Protein AF-A0A3D2C609-F1 (afdb_monomer)

Foldseek 3Di:
DDDDDDDDDDDDPPPDDDDDDDDDDPDDPPPPPQAQLNVVLVVLVPFDFAQPAWKWKDADPFIAIDRGDFPSVRSSVRSVVCRVVVPRDDPVNCVVRMDMDGDD

Secondary structure (DSSP, 8-state):
------------------------------S----HHHHHHHHHTT--------EEEEETTEEEEESSTTHHHHHHHHHHHHHHTT----HHHHHHH-EEE---

Radius of gyration: 20.26 Å; Cα contacts (8 Å, |Δi|>4): 133; chains: 1; bounding box: 53×68×31 Å

pLDDT: mean 71.69, std 16.13, range [39.56, 91.12]

Sequence (104 aa):
MRRFIPILFITAGLIGCGDKDDSGDSGDSSAPAVSAACEMAAEIEACPECADGDVTCSYGDESATELSCGDCQARSALLSALCDADIDDVRADIEAGLSCSEPE

Structure (mmCIF, N/CA/C/O backbone):
data_AF-A0A3D2C609-F1
#
_entry.id   AF-A0A3D2C609-F1
#
loop_
_atom_site.group_PDB
_atom_site.id
_atom_site.type_symbol
_atom_site.label_atom_id
_atom_site.label_alt_id
_atom_site.label_comp_id
_atom_site.label_asym_id
_atom_site.label_entity_id
_atom_site.label_seq_id
_atom_site.pdbx_PDB_ins_code
_atom_site.Cartn_x
_atom_site.Cartn_y
_atom_site.Cartn_z
_atom_site.occupancy
_atom_site.B_iso_or_equiv
_atom_site.auth_seq_id
_atom_site.auth_comp_id
_atom_site.auth_asym_id
_atom_site.auth_atom_id
_atom_site.pdbx_PDB_model_num
ATOM 1 N N . MET A 1 1 ? 7.331 -61.502 5.938 1.00 40.91 1 MET A N 1
ATOM 2 C CA . MET A 1 1 ? 7.146 -60.896 4.600 1.00 40.91 1 MET A CA 1
ATOM 3 C C . MET A 1 1 ? 7.506 -59.416 4.684 1.00 40.91 1 MET A C 1
ATOM 5 O O . MET A 1 1 ? 7.488 -58.867 5.776 1.00 40.91 1 MET A O 1
ATOM 9 N N . ARG A 1 2 ? 7.998 -58.857 3.576 1.00 54.50 2 ARG A N 1
ATOM 10 C CA . ARG A 1 2 ? 8.870 -57.674 3.472 1.00 54.50 2 ARG A CA 1
ATOM 11 C C . ARG A 1 2 ? 8.296 -56.382 4.077 1.00 54.50 2 ARG A C 1
ATOM 13 O O . ARG A 1 2 ? 7.144 -56.043 3.848 1.00 54.50 2 ARG A O 1
ATOM 20 N N . ARG A 1 3 ? 9.174 -55.662 4.786 1.00 50.16 3 ARG A N 1
ATOM 21 C CA . ARG A 1 3 ? 9.042 -54.258 5.200 1.00 50.16 3 ARG A CA 1
ATOM 22 C C . ARG A 1 3 ? 8.950 -53.363 3.958 1.00 50.16 3 ARG A C 1
ATOM 24 O O . ARG A 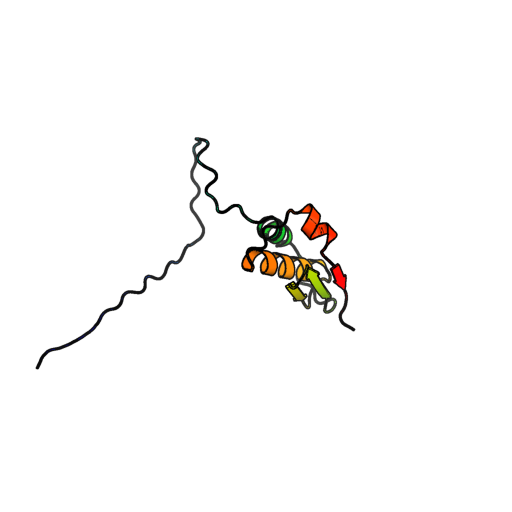1 3 ? 9.819 -53.467 3.098 1.00 50.16 3 ARG A O 1
ATOM 31 N N . PHE A 1 4 ? 7.965 -52.471 3.911 1.00 59.97 4 PHE A N 1
ATOM 32 C CA . PHE A 1 4 ? 7.921 -51.344 2.979 1.00 59.97 4 PHE A CA 1
ATOM 33 C C . PHE A 1 4 ? 7.705 -50.062 3.787 1.00 59.97 4 PHE A C 1
ATOM 35 O O . PHE A 1 4 ? 6.615 -49.816 4.290 1.00 59.97 4 PHE A O 1
ATOM 42 N N . ILE A 1 5 ? 8.779 -49.289 3.944 1.00 60.84 5 ILE A N 1
ATOM 43 C CA . ILE A 1 5 ? 8.760 -47.904 4.419 1.00 60.84 5 ILE A CA 1
ATOM 44 C C . ILE A 1 5 ? 9.062 -47.051 3.185 1.00 60.84 5 ILE A C 1
ATOM 46 O O . ILE A 1 5 ? 10.184 -47.140 2.681 1.00 60.84 5 ILE A O 1
ATOM 50 N N . PRO A 1 6 ? 8.122 -46.245 2.674 1.00 60.62 6 PRO A N 1
ATOM 51 C CA . PRO A 1 6 ? 8.466 -45.150 1.789 1.00 60.62 6 PRO A CA 1
ATOM 52 C C . PRO A 1 6 ? 8.806 -43.923 2.640 1.00 60.62 6 PRO A C 1
ATOM 54 O O . PRO A 1 6 ? 7.940 -43.265 3.211 1.00 60.62 6 PRO A O 1
ATOM 57 N N . ILE A 1 7 ? 10.105 -43.652 2.729 1.00 58.53 7 ILE A N 1
ATOM 58 C CA . ILE A 1 7 ? 10.646 -42.336 3.054 1.00 58.53 7 ILE A CA 1
ATOM 59 C C . ILE A 1 7 ? 10.321 -41.440 1.854 1.00 58.53 7 ILE A C 1
ATOM 61 O O . ILE A 1 7 ? 10.840 -41.683 0.766 1.00 58.53 7 ILE A O 1
ATOM 65 N N . LEU A 1 8 ? 9.492 -40.414 2.044 1.00 56.66 8 LEU A N 1
ATOM 66 C CA . LEU A 1 8 ? 9.479 -39.259 1.152 1.00 56.66 8 LEU A CA 1
ATOM 67 C C . LEU A 1 8 ? 9.970 -38.056 1.960 1.00 56.66 8 LEU A C 1
ATOM 69 O O . LEU A 1 8 ? 9.251 -37.499 2.785 1.00 56.66 8 LEU A O 1
ATOM 73 N N . PHE A 1 9 ? 11.244 -37.731 1.749 1.00 57.84 9 PHE A N 1
ATOM 74 C CA . PHE A 1 9 ? 11.849 -36.454 2.102 1.00 57.84 9 PHE A CA 1
ATOM 75 C C . PH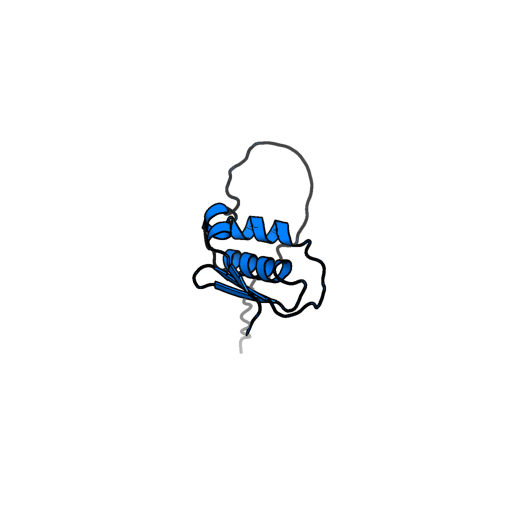E A 1 9 ? 11.084 -35.346 1.368 1.00 57.84 9 PHE A C 1
ATOM 77 O O . PHE A 1 9 ? 11.148 -35.280 0.143 1.00 57.84 9 PHE A O 1
ATOM 84 N N . ILE A 1 10 ? 10.405 -34.466 2.101 1.00 60.91 10 ILE A N 1
ATOM 85 C CA . ILE A 1 10 ? 10.153 -33.106 1.624 1.00 60.91 10 ILE A CA 1
ATOM 86 C C . ILE A 1 10 ? 10.991 -32.203 2.515 1.00 60.91 10 ILE A C 1
ATOM 88 O O . ILE A 1 10 ? 10.750 -32.050 3.710 1.00 60.91 10 ILE A O 1
ATOM 92 N N . THR A 1 11 ? 12.070 -31.729 1.913 1.00 59.38 11 THR A N 1
ATOM 93 C CA . THR A 1 11 ? 13.027 -30.776 2.451 1.00 59.38 11 THR A CA 1
ATOM 94 C C . THR A 1 11 ? 12.310 -29.510 2.897 1.00 59.38 11 THR A C 1
ATOM 96 O O . THR A 1 11 ? 11.727 -28.799 2.084 1.00 59.38 11 THR A O 1
ATOM 99 N N . ALA A 1 12 ? 12.392 -29.234 4.196 1.00 55.41 12 ALA A N 1
ATOM 100 C CA . ALA A 1 12 ?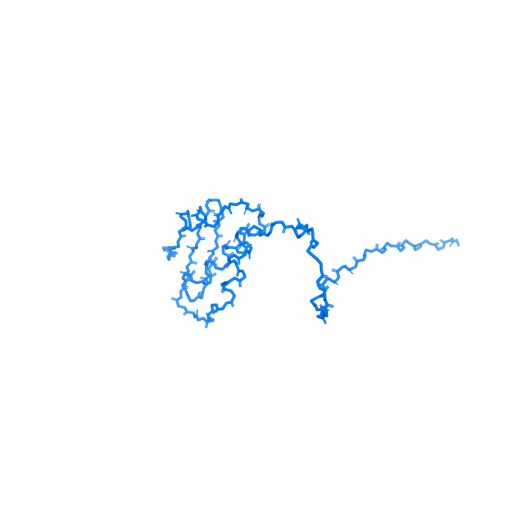 12.166 -27.918 4.760 1.00 55.41 12 ALA A CA 1
ATOM 101 C C . ALA A 1 12 ? 13.247 -26.965 4.228 1.00 55.41 12 ALA A C 1
ATOM 103 O O . ALA A 1 12 ? 14.417 -27.080 4.593 1.00 55.41 12 ALA A O 1
ATOM 104 N N . GLY A 1 13 ? 12.856 -26.048 3.346 1.00 47.03 13 GLY A N 1
ATOM 105 C CA . GLY A 1 13 ? 13.646 -24.869 3.011 1.00 47.03 13 GLY A CA 1
ATOM 106 C C . GLY A 1 13 ? 13.385 -23.783 4.046 1.00 47.03 13 GLY A C 1
ATOM 107 O O . GLY A 1 13 ? 12.541 -22.924 3.837 1.00 47.03 13 GLY A O 1
ATOM 108 N N . LEU A 1 14 ? 14.085 -23.854 5.178 1.00 51.19 14 LEU A N 1
ATOM 109 C CA . LEU A 1 14 ? 14.296 -22.706 6.055 1.00 51.19 14 LEU A CA 1
ATOM 110 C C . LEU A 1 14 ? 15.294 -21.781 5.345 1.00 51.19 14 LEU A C 1
ATOM 112 O O . LEU A 1 14 ? 16.498 -22.023 5.418 1.00 51.19 14 LEU A O 1
ATOM 116 N N . ILE A 1 15 ? 14.820 -20.751 4.643 1.00 51.75 15 ILE A N 1
ATOM 117 C CA . ILE A 1 15 ? 15.689 -19.635 4.249 1.00 51.75 15 ILE A CA 1
ATOM 118 C C . ILE A 1 15 ? 15.705 -18.682 5.438 1.00 51.75 15 ILE A C 1
ATOM 120 O O . ILE A 1 15 ? 14.840 -17.831 5.617 1.00 51.75 15 ILE A O 1
ATOM 124 N N . GLY A 1 16 ? 16.663 -18.958 6.321 1.00 39.56 16 GLY A N 1
ATOM 125 C CA . GLY A 1 16 ? 17.049 -18.085 7.411 1.00 39.56 16 GLY A CA 1
ATOM 126 C C . GLY A 1 16 ? 17.805 -16.871 6.882 1.00 39.56 16 GLY A C 1
ATOM 127 O O . GLY A 1 16 ? 18.625 -16.966 5.972 1.00 39.56 16 GLY A O 1
ATOM 128 N N . CYS A 1 17 ? 17.498 -15.738 7.497 1.00 52.56 17 CYS A N 1
ATOM 129 C CA . CYS A 1 17 ? 18.199 -14.474 7.397 1.00 52.56 17 CYS A CA 1
ATOM 130 C C . CYS A 1 17 ? 19.637 -14.604 7.939 1.00 52.56 17 CYS A C 1
ATOM 132 O O . CYS A 1 17 ? 19.830 -15.141 9.032 1.00 52.56 17 CYS A O 1
ATOM 134 N N . GLY A 1 18 ? 20.612 -14.064 7.203 1.00 43.50 18 GLY A N 1
ATOM 135 C CA . GLY A 1 18 ? 21.939 -13.718 7.717 1.00 43.50 18 GLY A CA 1
ATOM 136 C C . GLY A 1 18 ? 23.108 -14.486 7.105 1.00 43.50 18 GLY A C 1
ATOM 137 O O . GLY A 1 18 ? 23.375 -15.612 7.495 1.00 43.50 18 GLY A O 1
ATOM 138 N N . ASP A 1 19 ? 23.877 -13.812 6.250 1.00 42.91 19 ASP A N 1
ATOM 139 C CA . ASP A 1 19 ? 25.310 -13.675 6.506 1.00 42.91 19 ASP A CA 1
ATOM 140 C C . ASP A 1 19 ? 25.855 -12.421 5.814 1.00 42.91 19 ASP A C 1
ATOM 142 O O . ASP A 1 19 ? 25.488 -12.073 4.690 1.00 42.91 19 ASP A O 1
ATOM 146 N N . LYS A 1 20 ? 26.687 -11.704 6.558 1.00 53.84 20 LYS A N 1
ATOM 147 C CA . LYS A 1 20 ? 27.348 -10.461 6.185 1.00 5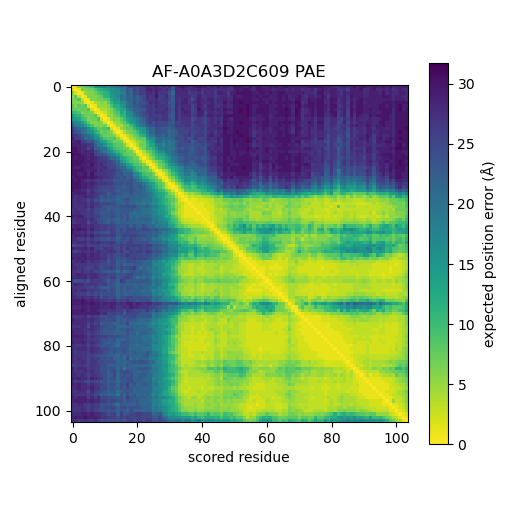3.84 20 LYS A CA 1
ATOM 148 C C . LYS A 1 20 ? 28.809 -10.817 5.971 1.00 53.84 20 LYS A C 1
ATOM 150 O O . LYS A 1 20 ? 29.446 -11.143 6.958 1.00 53.84 20 LYS A O 1
ATOM 155 N N . ASP A 1 21 ? 29.334 -10.698 4.751 1.00 46.75 21 ASP A N 1
ATOM 156 C CA . ASP A 1 21 ? 30.747 -10.359 4.536 1.00 46.75 21 ASP A CA 1
ATOM 157 C C . ASP A 1 21 ? 31.054 -9.936 3.086 1.00 46.75 21 ASP A C 1
ATOM 159 O O . ASP A 1 21 ? 30.451 -10.393 2.117 1.00 46.75 21 ASP A O 1
ATOM 163 N N . ASP A 1 22 ? 31.978 -8.985 3.011 1.00 57.00 22 ASP A N 1
ATOM 164 C CA . ASP A 1 22 ? 32.366 -8.085 1.926 1.00 57.00 22 ASP A CA 1
ATOM 165 C C . ASP A 1 22 ? 32.990 -8.746 0.680 1.00 57.00 22 ASP A C 1
ATOM 167 O O . ASP A 1 22 ? 33.883 -9.584 0.793 1.00 57.00 22 ASP A O 1
ATOM 171 N N . SER A 1 23 ? 32.693 -8.206 -0.511 1.00 50.91 23 SER A N 1
ATOM 172 C CA . SER A 1 23 ? 33.665 -7.542 -1.418 1.00 50.91 23 SER A CA 1
ATOM 173 C C . SER A 1 23 ? 33.187 -7.603 -2.870 1.00 50.91 23 SER A C 1
ATOM 175 O O . SER A 1 23 ? 32.817 -8.657 -3.374 1.00 50.91 23 SER A O 1
ATOM 177 N N . GLY A 1 24 ? 33.197 -6.443 -3.526 1.00 51.50 24 GLY A N 1
ATOM 178 C CA . GLY A 1 24 ? 32.504 -6.174 -4.780 1.00 51.50 24 GLY A CA 1
ATOM 179 C C . GLY A 1 24 ? 32.855 -7.051 -5.980 1.00 51.50 24 GLY A C 1
ATOM 180 O O . GLY A 1 24 ? 34.006 -7.400 -6.210 1.00 51.50 24 GLY A O 1
ATOM 181 N N . ASP A 1 25 ? 31.837 -7.280 -6.797 1.00 40.62 25 ASP A N 1
ATOM 182 C CA . ASP A 1 25 ? 31.845 -7.066 -8.242 1.00 40.62 25 ASP A CA 1
ATOM 183 C C . ASP A 1 25 ? 30.369 -6.982 -8.656 1.00 40.62 25 ASP A C 1
ATOM 185 O O . ASP A 1 25 ? 29.538 -7.711 -8.115 1.00 40.62 25 ASP A O 1
ATOM 189 N N . SER A 1 26 ? 30.016 -6.026 -9.512 1.00 53.88 26 SER A N 1
ATOM 190 C CA . SER A 1 26 ? 28.639 -5.708 -9.906 1.00 53.88 26 SER A CA 1
ATOM 191 C C . SER A 1 26 ? 27.988 -6.873 -10.663 1.00 53.88 26 SER A C 1
ATOM 193 O O . SER A 1 26 ? 27.969 -6.900 -11.892 1.00 53.88 26 SER A O 1
ATOM 195 N N . GLY A 1 27 ? 27.492 -7.856 -9.917 1.00 41.66 27 GLY A N 1
ATOM 196 C CA . GLY A 1 27 ? 26.866 -9.066 -10.424 1.00 41.66 27 GLY A CA 1
ATOM 197 C C . GLY A 1 27 ? 25.357 -8.909 -10.545 1.00 41.66 27 GLY A C 1
ATOM 198 O O . GLY A 1 27 ? 24.674 -8.750 -9.543 1.00 41.66 27 GLY A O 1
ATOM 199 N N . ASP A 1 28 ? 24.889 -8.966 -11.789 1.00 44.38 28 ASP A N 1
ATOM 200 C CA . ASP A 1 28 ? 23.625 -9.566 -12.221 1.00 44.38 28 ASP A CA 1
ATOM 201 C C . ASP A 1 28 ? 22.390 -9.265 -11.349 1.00 44.38 28 ASP A C 1
ATOM 203 O O . ASP A 1 28 ? 22.132 -9.907 -10.331 1.00 44.38 28 ASP A O 1
ATOM 207 N N . SER A 1 29 ? 21.592 -8.290 -11.795 1.00 45.12 29 SER A N 1
ATOM 208 C CA . SER A 1 29 ? 20.232 -8.010 -11.324 1.00 45.12 29 SER A CA 1
ATOM 209 C C . SER A 1 29 ? 19.300 -9.196 -11.609 1.00 45.12 29 SER A C 1
ATOM 211 O O . SER A 1 29 ? 18.449 -9.140 -12.487 1.00 45.12 29 SER A O 1
ATOM 213 N N . SER A 1 30 ? 19.498 -10.279 -10.867 1.00 44.09 30 SER A N 1
ATOM 214 C CA . SER A 1 30 ? 18.628 -11.452 -10.794 1.00 44.09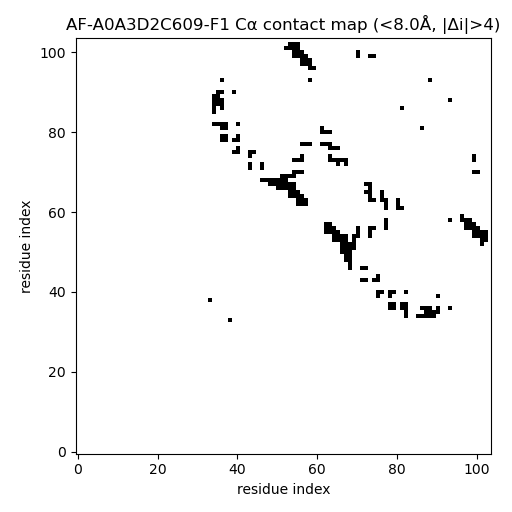 30 SER A CA 1
ATOM 215 C C . SER A 1 30 ? 18.167 -11.686 -9.348 1.00 44.09 30 SER A C 1
ATOM 217 O O . SER A 1 30 ? 17.799 -12.799 -8.975 1.00 44.09 30 SER A O 1
ATOM 219 N N . ALA A 1 31 ? 18.148 -10.630 -8.520 1.00 47.69 31 ALA A N 1
ATOM 220 C CA . ALA A 1 31 ? 17.078 -10.535 -7.534 1.00 47.69 31 ALA A CA 1
ATOM 221 C C . ALA A 1 31 ? 15.769 -10.546 -8.343 1.00 47.69 31 ALA A C 1
ATOM 223 O O . ALA A 1 31 ? 15.742 -9.876 -9.382 1.00 47.69 31 ALA A O 1
ATOM 224 N N . PRO A 1 32 ? 14.719 -11.297 -7.953 1.00 45.34 32 PRO A N 1
ATOM 225 C CA . PRO A 1 32 ? 13.404 -11.049 -8.543 1.00 45.34 32 PRO A CA 1
ATOM 226 C C . PRO A 1 32 ? 13.210 -9.536 -8.479 1.00 45.34 32 PRO A C 1
ATOM 228 O O . PRO A 1 32 ? 13.552 -8.952 -7.449 1.00 45.34 32 PRO A O 1
ATOM 231 N N . ALA A 1 33 ? 12.845 -8.896 -9.594 1.00 52.19 33 ALA A N 1
ATOM 232 C CA . ALA A 1 33 ? 12.544 -7.474 -9.580 1.00 52.19 33 ALA A CA 1
ATOM 233 C C . ALA A 1 33 ? 11.533 -7.294 -8.449 1.00 52.19 33 ALA A C 1
ATOM 235 O O . ALA A 1 33 ? 10.417 -7.789 -8.544 1.00 52.19 33 ALA A O 1
ATOM 236 N N . VAL A 1 34 ? 11.988 -6.780 -7.307 1.00 61.69 34 VAL A N 1
ATOM 237 C CA . VAL A 1 34 ? 11.120 -6.635 -6.150 1.00 61.69 34 VAL A CA 1
ATOM 238 C C . VAL A 1 34 ? 10.099 -5.615 -6.609 1.00 61.69 34 VAL A C 1
ATOM 240 O O . VAL A 1 34 ? 10.480 -4.513 -7.011 1.00 61.69 34 VAL A O 1
ATOM 243 N N . SER A 1 35 ? 8.834 -6.024 -6.690 1.00 76.25 35 SER A N 1
ATOM 244 C CA . SER A 1 35 ? 7.790 -5.137 -7.187 1.00 76.25 35 SER A CA 1
ATOM 245 C C . SER A 1 35 ? 7.794 -3.866 -6.341 1.00 76.25 35 SER A C 1
ATOM 247 O O . SER A 1 35 ? 8.193 -3.877 -5.168 1.00 76.25 35 SER A O 1
ATOM 249 N N . ALA A 1 36 ? 7.371 -2.739 -6.917 1.00 83.06 36 ALA A N 1
ATOM 250 C CA . ALA A 1 36 ? 7.366 -1.485 -6.170 1.00 83.06 36 ALA A CA 1
ATOM 251 C C . ALA A 1 36 ? 6.526 -1.607 -4.883 1.00 83.06 36 ALA A C 1
ATOM 253 O O . ALA A 1 36 ? 6.852 -0.978 -3.881 1.00 83.06 36 ALA A O 1
ATOM 254 N N . ALA A 1 37 ? 5.491 -2.459 -4.891 1.00 82.19 37 ALA A N 1
ATOM 255 C CA . ALA A 1 37 ? 4.719 -2.850 -3.714 1.00 82.19 37 ALA A CA 1
ATOM 256 C C . ALA A 1 37 ? 5.584 -3.474 -2.609 1.00 82.19 37 ALA A C 1
ATOM 258 O O . ALA A 1 37 ? 5.496 -3.038 -1.463 1.00 82.19 37 ALA A O 1
ATOM 259 N N . CYS A 1 38 ? 6.455 -4.430 -2.944 1.00 81.62 38 CYS A N 1
ATOM 260 C CA . CYS A 1 38 ? 7.374 -5.043 -1.984 1.00 81.62 38 CYS A CA 1
ATOM 261 C C . CYS A 1 38 ? 8.386 -4.035 -1.419 1.00 81.62 38 CYS A C 1
ATOM 263 O O . CYS A 1 38 ? 8.668 -4.052 -0.220 1.00 81.62 38 CYS A O 1
ATOM 265 N N . GLU A 1 39 ? 8.924 -3.148 -2.265 1.00 84.44 39 GLU A N 1
ATOM 266 C CA . GLU A 1 39 ? 9.854 -2.100 -1.823 1.00 84.44 39 GLU A CA 1
ATOM 267 C C . GLU A 1 39 ? 9.157 -1.132 -0.853 1.00 84.44 39 GLU A C 1
ATOM 269 O O . GLU A 1 39 ? 9.655 -0.886 0.244 1.00 84.44 39 GLU A O 1
ATOM 274 N N . MET A 1 40 ? 7.949 -0.677 -1.197 1.00 81.88 40 MET A N 1
ATOM 275 C CA . MET A 1 40 ? 7.144 0.204 -0.345 1.00 81.88 40 MET A CA 1
ATOM 276 C C . MET A 1 40 ? 6.672 -0.464 0.951 1.00 81.88 40 MET A C 1
ATOM 278 O O . MET A 1 40 ? 6.602 0.199 1.984 1.00 81.88 40 MET A O 1
ATOM 282 N N . ALA A 1 41 ? 6.336 -1.757 0.929 1.00 81.25 41 ALA A N 1
ATOM 283 C CA . ALA A 1 41 ? 5.947 -2.493 2.132 1.00 81.25 41 ALA A CA 1
ATOM 284 C C . ALA A 1 41 ? 7.098 -2.528 3.151 1.00 81.25 41 ALA A C 1
ATOM 286 O O . ALA A 1 41 ? 6.886 -2.259 4.334 1.00 81.25 41 ALA A O 1
ATOM 287 N N . ALA A 1 42 ? 8.330 -2.757 2.682 1.00 77.19 42 ALA A N 1
ATOM 288 C CA . ALA A 1 42 ? 9.525 -2.740 3.526 1.00 77.19 42 ALA A CA 1
ATOM 289 C C . ALA A 1 42 ? 9.825 -1.347 4.120 1.00 77.19 42 ALA A C 1
ATOM 291 O O . ALA A 1 42 ? 10.367 -1.245 5.221 1.00 77.19 42 ALA A O 1
ATOM 292 N N . GLU A 1 43 ? 9.454 -0.259 3.435 1.00 74.56 43 GLU A N 1
ATOM 293 C CA . GLU A 1 43 ? 9.603 1.109 3.958 1.00 74.56 43 GLU A CA 1
ATOM 294 C C . GLU A 1 43 ? 8.619 1.431 5.101 1.00 74.56 43 GLU A C 1
ATOM 296 O O . GLU A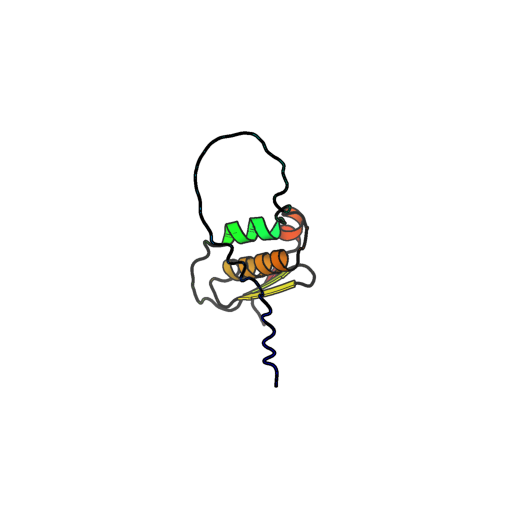 1 43 ? 8.901 2.298 5.935 1.00 74.56 43 GLU A O 1
ATOM 301 N N . ILE A 1 44 ? 7.474 0.742 5.162 1.00 69.25 44 ILE A N 1
ATOM 302 C CA . ILE A 1 44 ? 6.364 1.045 6.083 1.00 69.25 44 ILE A CA 1
ATOM 303 C C . ILE A 1 44 ? 6.402 0.193 7.370 1.00 69.25 44 ILE A C 1
ATOM 305 O O . ILE A 1 44 ? 5.688 0.501 8.326 1.00 69.25 44 ILE A O 1
ATOM 309 N N . GLU A 1 45 ? 7.317 -0.779 7.498 1.00 61.75 45 GLU A N 1
ATOM 310 C CA . GLU A 1 45 ? 7.515 -1.594 8.721 1.00 61.75 45 GLU A CA 1
ATOM 311 C C . GLU A 1 45 ? 7.751 -0.780 10.022 1.00 61.75 45 GLU A C 1
ATOM 313 O O . GLU A 1 45 ? 7.733 -1.332 11.120 1.00 61.75 45 GLU A O 1
ATOM 318 N N . ALA A 1 46 ? 7.933 0.542 9.940 1.00 66.81 46 ALA A N 1
ATOM 319 C CA . ALA A 1 46 ? 8.081 1.442 11.081 1.00 66.81 46 ALA A CA 1
ATOM 320 C C . ALA A 1 46 ? 6.763 2.037 11.640 1.00 66.81 46 ALA A C 1
ATOM 322 O O . ALA A 1 46 ? 6.831 2.950 12.472 1.00 66.81 46 ALA A O 1
ATOM 323 N N . CYS A 1 47 ? 5.574 1.585 11.217 1.00 71.75 47 CYS A N 1
ATOM 324 C CA . CYS A 1 47 ? 4.317 2.092 11.787 1.00 71.75 47 CYS A CA 1
ATOM 325 C C . CYS A 1 47 ? 4.181 1.696 13.274 1.00 71.75 47 CYS A C 1
ATOM 327 O O . CYS A 1 47 ? 4.233 0.508 13.597 1.00 71.75 47 CYS A O 1
ATOM 329 N N . PRO A 1 48 ? 3.962 2.648 14.201 1.00 71.31 48 PRO A 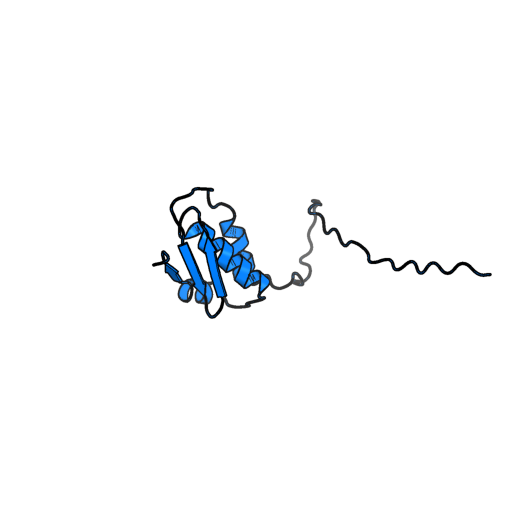N 1
ATOM 330 C CA . PRO A 1 48 ? 3.724 2.317 15.602 1.00 71.31 48 PRO A CA 1
ATOM 331 C C . PRO A 1 48 ? 2.438 1.497 15.766 1.00 71.31 48 PRO A C 1
ATOM 333 O O . PRO A 1 48 ? 1.448 1.728 15.072 1.00 71.31 48 PRO A O 1
ATOM 336 N N . GLU A 1 49 ? 2.441 0.558 16.713 1.00 69.38 49 GLU A N 1
ATOM 337 C CA . GLU A 1 49 ? 1.234 -0.152 17.139 1.00 69.38 49 GLU A CA 1
ATOM 338 C C . GLU A 1 49 ? 0.365 0.795 17.978 1.00 69.38 49 GLU A C 1
ATOM 340 O O . GLU A 1 49 ? 0.761 1.219 19.068 1.00 69.38 49 GLU A O 1
ATOM 3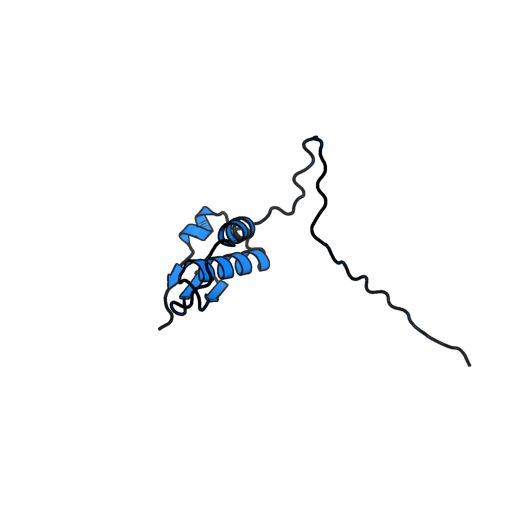45 N N . CYS A 1 50 ? -0.813 1.164 17.476 1.00 69.94 50 CYS A N 1
ATOM 346 C CA . CYS A 1 50 ? -1.779 1.971 18.218 1.00 69.94 50 CYS A CA 1
ATOM 347 C C . CYS A 1 50 ? -3.200 1.612 17.791 1.00 69.94 50 CYS A C 1
ATOM 349 O O . CYS A 1 50 ? -3.415 1.406 16.615 1.00 69.94 50 CYS A O 1
ATOM 351 N N . ALA A 1 51 ? -4.177 1.541 18.694 1.00 69.25 51 ALA A N 1
ATOM 352 C CA . ALA A 1 51 ? -5.550 1.158 18.348 1.00 69.25 51 ALA A CA 1
ATOM 353 C C . ALA A 1 51 ? -6.444 2.404 18.225 1.00 69.25 51 ALA A C 1
ATOM 355 O O . ALA A 1 51 ? -7.125 2.773 19.182 1.00 69.25 51 ALA A O 1
ATOM 356 N N . ASP A 1 52 ? -6.408 3.057 17.061 1.00 72.25 52 ASP A N 1
ATOM 357 C CA . ASP A 1 52 ? -7.150 4.302 16.776 1.00 72.25 52 ASP A CA 1
ATOM 358 C C . ASP A 1 52 ? -8.409 4.095 15.909 1.00 72.25 52 ASP A C 1
ATOM 360 O O . ASP A 1 52 ? -9.114 5.051 15.607 1.00 72.25 52 ASP A O 1
ATOM 364 N N . GLY A 1 53 ? -8.731 2.846 15.559 1.00 75.81 53 GLY A N 1
ATOM 365 C CA . GLY A 1 53 ? -9.882 2.489 14.725 1.00 75.81 53 GLY A CA 1
ATOM 366 C C . GLY A 1 53 ? -9.482 1.657 13.511 1.00 75.81 53 GLY A C 1
ATOM 367 O O . GLY A 1 53 ? -8.297 1.516 13.207 1.00 75.81 53 GLY A O 1
ATOM 368 N N . ASP A 1 54 ? -10.483 1.077 12.852 1.00 83.44 54 ASP A N 1
ATOM 369 C CA . ASP A 1 54 ? -10.307 0.339 11.606 1.00 83.44 54 ASP A CA 1
ATOM 370 C C . ASP A 1 54 ? -10.116 1.311 10.437 1.00 83.44 54 ASP A C 1
ATOM 372 O O . ASP A 1 54 ? -10.877 2.265 10.281 1.00 83.44 54 ASP A O 1
ATOM 376 N N . VAL A 1 55 ? -9.131 1.051 9.580 1.00 88.00 55 VAL A N 1
ATOM 377 C CA . VAL A 1 55 ? -8.993 1.721 8.280 1.00 88.00 55 VAL A CA 1
ATOM 378 C C . VAL A 1 55 ? -8.825 0.664 7.207 1.00 88.00 55 VAL A C 1
ATOM 380 O O . VAL A 1 55 ? -8.084 -0.302 7.379 1.00 88.00 55 VAL A O 1
ATOM 383 N N . THR A 1 56 ? -9.524 0.852 6.091 1.00 89.81 56 THR A N 1
ATOM 384 C CA . THR A 1 56 ? -9.414 -0.003 4.910 1.00 89.81 56 THR A CA 1
ATOM 385 C C . THR A 1 56 ? -8.700 0.750 3.804 1.00 89.81 56 THR A C 1
ATOM 387 O O . THR A 1 56 ? -9.174 1.798 3.368 1.00 89.81 56 THR A O 1
ATOM 390 N N . CYS A 1 57 ? -7.588 0.204 3.323 1.00 89.56 57 CYS A N 1
ATOM 391 C CA . CYS A 1 57 ? -6.900 0.686 2.133 1.00 89.56 57 CYS A CA 1
ATOM 392 C C . CYS A 1 57 ? -7.162 -0.262 0.966 1.00 89.56 57 CYS A C 1
ATOM 394 O O . CYS A 1 57 ? -7.127 -1.477 1.139 1.00 89.56 57 CYS A O 1
ATOM 396 N N . SER A 1 58 ? -7.409 0.289 -0.221 1.00 91.12 58 SER A N 1
ATOM 397 C CA . SER A 1 58 ? -7.685 -0.475 -1.442 1.00 91.12 58 SER A CA 1
ATOM 398 C C . SER A 1 58 ? -6.838 0.001 -2.618 1.00 91.12 58 SER A C 1
ATOM 400 O O . SER A 1 58 ? -6.535 1.194 -2.728 1.00 91.12 58 SER A O 1
ATOM 402 N N . TYR A 1 59 ? -6.498 -0.929 -3.508 1.00 90.12 59 TYR A N 1
ATOM 403 C CA . TYR A 1 59 ? -5.849 -0.693 -4.794 1.00 90.12 59 TYR A CA 1
ATOM 404 C C . TYR A 1 59 ? -6.331 -1.733 -5.811 1.00 90.12 59 TYR A C 1
ATOM 406 O O . TYR A 1 59 ? -6.105 -2.928 -5.638 1.00 90.12 59 TYR A O 1
ATOM 414 N N . GLY A 1 60 ? -6.986 -1.285 -6.885 1.00 88.50 60 GLY A N 1
ATOM 415 C CA . GLY A 1 60 ? -7.558 -2.201 -7.875 1.00 88.50 60 GLY A CA 1
ATOM 416 C C . GLY A 1 60 ? -8.581 -3.148 -7.239 1.00 88.50 60 GLY A C 1
ATOM 417 O O . GLY A 1 60 ? -9.594 -2.689 -6.712 1.00 88.50 60 GLY A O 1
ATOM 418 N N . ASP A 1 61 ? -8.301 -4.449 -7.297 1.00 85.25 61 ASP A N 1
ATOM 419 C CA . ASP A 1 61 ? -9.111 -5.514 -6.690 1.00 85.25 61 ASP A CA 1
ATOM 420 C C . ASP A 1 61 ? -8.637 -5.913 -5.275 1.00 85.25 61 ASP A C 1
ATOM 422 O O . ASP A 1 61 ? -9.332 -6.659 -4.584 1.00 85.25 61 ASP A O 1
ATOM 426 N N . GLU A 1 62 ? -7.483 -5.408 -4.828 1.00 87.88 62 GLU A N 1
ATOM 427 C CA . GLU A 1 62 ? -6.895 -5.729 -3.526 1.00 87.88 62 GLU A CA 1
ATOM 428 C C . GLU A 1 62 ? -7.318 -4.712 -2.463 1.00 87.88 62 GLU A C 1
ATOM 430 O O . GLU A 1 62 ? -7.356 -3.500 -2.695 1.00 87.88 62 GLU A O 1
ATOM 435 N N . SER A 1 63 ? -7.614 -5.201 -1.260 1.00 89.94 63 SER A N 1
ATOM 436 C CA . SER A 1 63 ? -7.959 -4.359 -0.115 1.00 89.94 63 SER A CA 1
ATOM 437 C C . SER A 1 63 ? -7.484 -4.986 1.187 1.00 89.94 63 SER A C 1
ATOM 439 O O . SER A 1 63 ? -7.650 -6.190 1.380 1.00 89.94 63 SER A O 1
ATOM 441 N N . ALA A 1 64 ? -6.971 -4.167 2.099 1.00 87.44 64 ALA A N 1
ATOM 442 C CA . ALA A 1 64 ? -6.581 -4.585 3.438 1.00 87.44 64 ALA A CA 1
ATOM 443 C C . ALA A 1 64 ? -7.208 -3.662 4.486 1.00 87.44 64 ALA A C 1
ATOM 445 O O . ALA A 1 64 ? -7.182 -2.438 4.340 1.00 87.44 64 ALA A O 1
ATOM 446 N N . THR A 1 65 ? -7.754 -4.262 5.542 1.00 87.31 65 THR A N 1
ATOM 447 C CA . THR A 1 65 ? -8.339 -3.555 6.684 1.00 87.31 65 THR A CA 1
ATOM 448 C C . THR A 1 65 ? -7.530 -3.877 7.924 1.00 87.31 65 THR A C 1
ATOM 450 O O . THR A 1 65 ? -7.441 -5.043 8.295 1.00 87.31 65 THR A O 1
ATOM 453 N N . GLU A 1 66 ? -6.983 -2.854 8.576 1.00 84.50 66 GLU A N 1
ATOM 454 C CA . GLU A 1 66 ? -6.204 -3.012 9.806 1.00 84.50 66 GLU A CA 1
ATOM 455 C C . GLU A 1 66 ? -6.751 -2.124 10.923 1.00 84.50 66 GLU A C 1
ATOM 457 O O . GLU A 1 66 ? -7.199 -0.998 10.695 1.00 84.50 66 GLU A O 1
ATOM 462 N N . LEU A 1 67 ? -6.683 -2.646 12.150 1.00 72.19 67 LEU A N 1
ATOM 463 C CA . LEU A 1 67 ? -7.283 -2.054 13.350 1.00 72.19 67 LEU A CA 1
ATOM 464 C C . LEU A 1 67 ? -6.254 -1.246 14.147 1.00 72.19 67 LEU A C 1
ATOM 466 O O . LEU A 1 67 ? -6.224 -1.297 15.382 1.00 72.19 67 LEU A O 1
ATOM 470 N N . SER A 1 68 ? -5.326 -0.566 13.466 1.00 63.91 68 SER A N 1
ATOM 471 C CA . SER A 1 68 ? -4.252 0.133 14.161 1.00 63.91 68 SER A CA 1
ATOM 472 C C . SER A 1 68 ? -3.597 1.289 13.384 1.00 63.91 68 SER A C 1
ATOM 474 O O . SER A 1 68 ? -3.276 1.191 12.208 1.00 63.91 68 SER A O 1
ATOM 476 N N . CYS A 1 69 ? -3.404 2.422 14.069 1.00 66.94 69 CYS A N 1
ATOM 477 C CA . CYS A 1 69 ? -2.759 3.663 13.615 1.00 66.94 69 CYS A CA 1
ATOM 478 C C . CYS A 1 69 ? -3.197 4.216 12.250 1.00 66.94 69 CYS A C 1
ATOM 480 O O . CYS A 1 69 ? -2.423 4.882 11.555 1.00 66.94 69 CYS A O 1
ATOM 482 N N . GLY A 1 70 ? -4.465 3.986 11.902 1.00 71.06 70 GLY A N 1
ATOM 483 C CA . GLY A 1 70 ? -5.115 4.562 10.735 1.00 71.06 70 GLY A CA 1
ATOM 484 C C . GLY A 1 70 ? -4.500 4.095 9.414 1.00 71.06 70 GLY A C 1
ATOM 485 O O . GLY A 1 70 ? -4.242 2.910 9.208 1.00 71.06 70 GLY A O 1
ATOM 486 N N . ASP A 1 71 ? -4.231 5.044 8.515 1.00 76.94 71 ASP A N 1
ATOM 487 C CA . ASP A 1 71 ? -3.746 4.766 7.159 1.00 76.94 71 ASP A CA 1
ATOM 488 C C . ASP A 1 71 ? -2.382 4.062 7.119 1.00 76.94 71 ASP A C 1
ATOM 490 O O . ASP A 1 71 ? -2.088 3.370 6.154 1.00 76.94 71 ASP A O 1
ATOM 494 N N . CYS A 1 72 ? -1.521 4.229 8.129 1.00 82.81 72 CYS A N 1
ATOM 495 C CA . CYS A 1 72 ? -0.143 3.720 8.080 1.00 82.81 72 CYS A CA 1
ATOM 496 C C . CYS A 1 72 ? -0.112 2.188 7.979 1.00 82.81 72 CYS A C 1
ATOM 498 O O . CYS A 1 72 ? 0.472 1.631 7.047 1.00 82.81 72 CYS A O 1
ATOM 500 N N . GLN A 1 73 ? -0.775 1.502 8.912 1.00 84.06 73 GLN A N 1
ATOM 501 C CA . GLN A 1 73 ? -0.755 0.041 8.944 1.00 84.06 73 GLN A CA 1
ATOM 502 C C . GLN A 1 73 ? -1.645 -0.564 7.867 1.00 84.06 73 GLN A C 1
ATOM 504 O O . GLN A 1 73 ? -1.233 -1.521 7.220 1.00 84.06 73 GLN A O 1
ATOM 509 N N . ALA A 1 74 ? -2.806 0.041 7.601 1.00 87.31 74 ALA A N 1
ATOM 510 C CA . ALA A 1 74 ? -3.675 -0.390 6.513 1.00 87.31 74 ALA A CA 1
ATOM 511 C C . ALA A 1 74 ? -2.966 -0.286 5.147 1.00 87.31 74 ALA A C 1
ATOM 513 O O . ALA A 1 74 ? -3.089 -1.185 4.314 1.00 87.31 74 ALA A O 1
ATOM 514 N N . ARG A 1 75 ? -2.137 0.750 4.931 1.00 87.19 75 ARG A N 1
ATOM 515 C CA . ARG A 1 75 ? -1.263 0.847 3.747 1.00 87.19 75 ARG A CA 1
ATOM 516 C C . ARG A 1 75 ? -0.184 -0.221 3.739 1.00 87.19 75 ARG A C 1
ATOM 518 O O . ARG A 1 75 ? 0.037 -0.812 2.690 1.00 87.19 75 ARG A O 1
ATOM 525 N N . SER A 1 76 ? 0.468 -0.469 4.873 1.00 86.81 76 SER A N 1
ATOM 526 C CA . SER A 1 76 ? 1.477 -1.530 4.996 1.00 86.81 76 SER A CA 1
ATOM 527 C C . SER A 1 76 ? 0.911 -2.897 4.613 1.00 86.81 76 SER A C 1
ATOM 529 O O . SER A 1 76 ? 1.490 -3.619 3.802 1.00 86.81 76 SER A O 1
ATOM 531 N N . ALA A 1 77 ? -0.264 -3.221 5.156 1.00 87.88 77 ALA A N 1
ATOM 532 C CA . ALA A 1 77 ? -0.959 -4.473 4.905 1.00 87.88 77 ALA A CA 1
ATOM 533 C C . ALA A 1 77 ? -1.400 -4.587 3.442 1.00 87.88 77 ALA A C 1
ATOM 535 O O . ALA A 1 77 ? -1.187 -5.629 2.827 1.00 87.88 77 ALA A O 1
ATOM 536 N N . LEU A 1 78 ? -1.929 -3.507 2.853 1.00 89.19 78 LEU A N 1
ATOM 537 C CA . LEU A 1 78 ? -2.277 -3.486 1.432 1.00 89.19 78 LEU A CA 1
ATOM 538 C C . LEU A 1 78 ? -1.041 -3.680 0.547 1.00 89.19 78 LEU A C 1
ATOM 540 O O . LEU A 1 78 ? -1.078 -4.478 -0.378 1.00 89.19 78 LEU A O 1
ATOM 544 N N . LEU A 1 79 ? 0.057 -2.974 0.816 1.00 89.00 79 LEU A N 1
ATOM 545 C CA . LEU A 1 79 ? 1.288 -3.083 0.027 1.00 89.00 79 LEU A CA 1
ATOM 546 C C . LEU A 1 79 ? 1.934 -4.464 0.158 1.00 89.00 79 LEU A C 1
ATOM 548 O O . LEU A 1 79 ? 2.451 -4.988 -0.825 1.00 89.00 79 LEU A O 1
ATOM 552 N N . SER A 1 80 ? 1.834 -5.080 1.336 1.00 87.69 80 SER A N 1
ATOM 553 C CA . SER A 1 80 ? 2.219 -6.480 1.537 1.00 87.69 80 SER A CA 1
ATOM 554 C C . SER A 1 80 ? 1.339 -7.414 0.701 1.00 87.69 80 SER A C 1
ATOM 556 O O . SER A 1 80 ? 1.867 -8.250 -0.020 1.00 87.69 80 SER A O 1
ATOM 558 N N . ALA A 1 81 ? 0.017 -7.212 0.693 1.00 87.94 81 ALA A N 1
ATOM 559 C CA . ALA A 1 81 ? -0.900 -7.994 -0.139 1.00 87.94 81 ALA A CA 1
ATOM 560 C C . ALA A 1 81 ? -0.623 -7.827 -1.645 1.00 87.94 81 ALA A C 1
ATOM 562 O O . ALA A 1 81 ? -0.607 -8.812 -2.377 1.00 87.94 81 ALA A O 1
ATOM 563 N N . LEU A 1 82 ? -0.333 -6.606 -2.105 1.00 88.38 82 LEU A N 1
ATOM 564 C CA . LEU A 1 82 ? 0.059 -6.327 -3.492 1.00 88.38 82 LEU A CA 1
ATOM 565 C C . LEU A 1 82 ? 1.390 -6.997 -3.863 1.00 88.38 82 LEU A C 1
ATOM 567 O O . LEU A 1 82 ? 1.546 -7.481 -4.984 1.00 88.38 82 LEU A O 1
ATOM 571 N N . CYS A 1 83 ? 2.334 -7.044 -2.922 1.00 87.06 83 CYS A N 1
ATOM 572 C CA . CYS A 1 83 ? 3.592 -7.769 -3.068 1.00 87.06 83 CYS A CA 1
ATOM 573 C C . CYS A 1 83 ? 3.357 -9.286 -3.180 1.00 87.06 83 CYS A C 1
ATOM 575 O O . CYS A 1 83 ? 3.861 -9.911 -4.111 1.00 87.06 83 CYS A O 1
ATOM 577 N N . ASP A 1 84 ? 2.543 -9.872 -2.296 1.00 86.12 84 ASP A N 1
ATOM 578 C CA . ASP A 1 84 ? 2.172 -11.296 -2.337 1.00 86.12 84 ASP A CA 1
ATOM 579 C C . ASP A 1 84 ? 1.370 -11.670 -3.599 1.00 86.12 84 ASP A C 1
ATOM 581 O O . ASP A 1 84 ? 1.463 -12.799 -4.090 1.00 86.12 84 ASP A O 1
ATOM 585 N N . ALA A 1 85 ? 0.596 -10.725 -4.138 1.00 85.12 85 ALA A N 1
ATOM 586 C CA . ALA A 1 85 ? -0.157 -10.874 -5.380 1.00 85.12 85 ALA A CA 1
ATOM 587 C C . ALA A 1 85 ? 0.695 -10.681 -6.654 1.00 85.12 85 ALA A C 1
ATOM 589 O O . ALA A 1 85 ? 0.162 -10.832 -7.755 1.00 85.12 85 ALA A O 1
ATOM 590 N N . ASP A 1 86 ? 1.997 -10.387 -6.522 1.00 83.25 86 ASP A N 1
ATOM 591 C CA . ASP A 1 86 ? 2.937 -10.146 -7.632 1.00 83.25 86 ASP A CA 1
ATOM 592 C C . ASP A 1 86 ? 2.464 -9.017 -8.576 1.00 83.25 86 ASP A C 1
ATOM 594 O O . ASP A 1 86 ? 2.634 -9.065 -9.796 1.00 83.25 86 ASP A O 1
ATOM 598 N N . ILE A 1 87 ? 1.826 -7.986 -8.008 1.00 82.50 87 ILE A N 1
ATOM 599 C CA . ILE A 1 87 ? 1.377 -6.808 -8.757 1.00 82.50 87 ILE A CA 1
ATOM 600 C C . ILE A 1 87 ? 2.603 -5.948 -9.102 1.00 82.50 87 ILE A C 1
ATOM 602 O O . ILE A 1 87 ? 3.139 -5.226 -8.259 1.00 82.50 87 ILE A O 1
ATOM 606 N N . ASP A 1 88 ? 3.050 -6.030 -10.358 1.00 80.25 88 ASP A N 1
ATOM 607 C CA . ASP A 1 88 ? 4.232 -5.328 -10.889 1.00 80.25 88 ASP A CA 1
ATOM 608 C C . ASP A 1 88 ? 3.906 -3.905 -11.393 1.00 80.25 88 ASP A C 1
ATOM 610 O O . ASP A 1 88 ? 4.335 -3.475 -12.464 1.00 80.25 88 ASP A O 1
ATOM 614 N N . ASP A 1 89 ? 3.098 -3.163 -10.635 1.00 83.12 89 ASP A N 1
ATOM 615 C CA . ASP A 1 89 ? 2.818 -1.758 -10.932 1.00 83.12 89 ASP A CA 1
ATOM 616 C C . ASP A 1 89 ? 3.955 -0.854 -10.438 1.00 83.12 89 ASP A C 1
ATOM 618 O O . ASP A 1 89 ? 4.657 -1.144 -9.463 1.00 83.12 89 ASP A O 1
ATOM 622 N N . VAL A 1 90 ? 4.156 0.287 -11.104 1.00 85.19 90 VAL A N 1
ATOM 623 C CA . VAL A 1 90 ? 5.163 1.260 -10.666 1.00 85.19 90 VAL A CA 1
ATOM 624 C C . VAL A 1 90 ? 4.667 2.038 -9.451 1.00 85.19 90 VAL A C 1
ATOM 626 O O . VA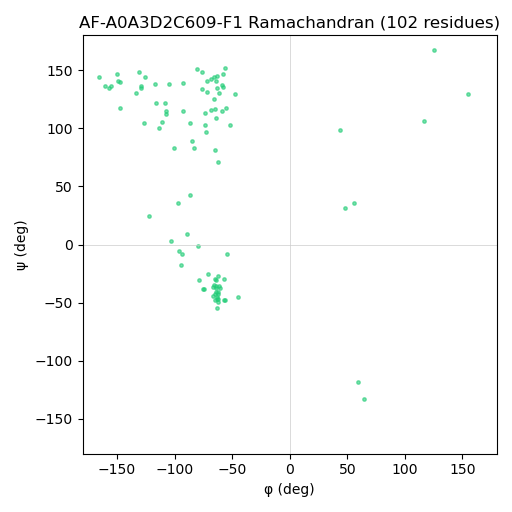L A 1 90 ? 3.486 2.355 -9.323 1.00 85.19 90 VAL A O 1
ATOM 629 N N . ARG A 1 91 ? 5.602 2.442 -8.582 1.00 84.06 91 ARG A N 1
ATOM 630 C CA . ARG A 1 91 ? 5.318 3.187 -7.343 1.00 84.06 91 ARG A CA 1
ATOM 631 C C . ARG A 1 91 ? 4.326 4.339 -7.524 1.00 84.06 91 ARG A C 1
ATOM 633 O O . ARG A 1 91 ? 3.406 4.481 -6.731 1.00 84.06 91 ARG A O 1
ATOM 640 N N . ALA A 1 92 ? 4.502 5.136 -8.578 1.00 82.69 92 ALA A N 1
ATOM 641 C CA . ALA A 1 92 ? 3.649 6.290 -8.853 1.00 82.69 92 ALA A CA 1
ATOM 642 C C . ALA A 1 92 ? 2.188 5.902 -9.140 1.00 82.69 92 ALA A C 1
ATOM 644 O O . ALA A 1 92 ? 1.282 6.629 -8.739 1.00 82.69 92 ALA A O 1
ATOM 645 N N . ASP A 1 93 ? 1.957 4.767 -9.803 1.00 87.25 93 ASP A N 1
ATOM 646 C CA . ASP A 1 93 ? 0.610 4.281 -10.106 1.00 87.25 93 ASP A CA 1
ATOM 647 C C . ASP A 1 93 ? -0.050 3.708 -8.851 1.00 87.25 93 ASP A C 1
ATOM 649 O O . ASP A 1 93 ? -1.226 3.974 -8.601 1.00 87.25 93 ASP A O 1
ATOM 653 N N . ILE A 1 94 ? 0.719 3.008 -8.013 1.00 85.88 94 ILE A N 1
ATOM 654 C CA . ILE A 1 94 ? 0.249 2.518 -6.714 1.00 85.88 94 ILE A CA 1
ATOM 655 C C . ILE A 1 94 ? -0.133 3.691 -5.805 1.00 85.88 94 ILE A C 1
ATOM 657 O O . ILE A 1 94 ? -1.240 3.726 -5.279 1.00 85.88 94 ILE A O 1
ATOM 661 N N . GLU A 1 95 ? 0.728 4.701 -5.672 1.00 86.81 95 GLU A N 1
ATOM 662 C CA . GLU A 1 95 ? 0.444 5.903 -4.876 1.00 86.81 95 GLU A CA 1
ATOM 663 C C . GLU A 1 95 ? -0.769 6.690 -5.403 1.00 86.81 95 GLU A C 1
ATOM 665 O O . GLU A 1 95 ? -1.520 7.257 -4.609 1.00 86.81 95 GLU A O 1
ATOM 670 N N . ALA A 1 96 ? -0.971 6.735 -6.724 1.00 88.19 96 ALA A N 1
ATOM 671 C CA . ALA A 1 96 ? -2.090 7.445 -7.341 1.00 88.19 96 ALA A CA 1
ATOM 672 C C . ALA A 1 96 ? -3.421 6.676 -7.265 1.00 88.19 96 ALA A C 1
ATOM 674 O O . ALA A 1 96 ? -4.482 7.304 -7.249 1.00 88.19 96 ALA A O 1
ATOM 675 N N . GLY A 1 97 ? -3.372 5.341 -7.261 1.00 86.38 97 GLY A N 1
ATOM 676 C CA . GLY A 1 97 ? -4.549 4.469 -7.224 1.00 86.38 97 GLY A CA 1
ATOM 677 C C . GLY A 1 97 ? -4.958 4.017 -5.823 1.00 86.38 97 GLY A C 1
ATOM 678 O O . GLY A 1 97 ? -6.087 3.566 -5.639 1.00 86.38 97 GLY A O 1
ATOM 679 N N . LEU A 1 98 ? -4.064 4.128 -4.841 1.00 88.94 98 LEU A N 1
ATOM 680 C CA . LEU A 1 98 ? -4.323 3.728 -3.465 1.00 88.94 98 LEU A CA 1
ATOM 681 C C . LEU A 1 98 ? -5.290 4.703 -2.792 1.00 88.94 98 LEU A C 1
ATOM 683 O O . LEU A 1 98 ? -5.095 5.921 -2.795 1.00 88.94 98 LEU A O 1
ATOM 687 N N . SER A 1 99 ? -6.319 4.154 -2.153 1.00 90.38 99 SER A N 1
ATOM 688 C CA . SER A 1 99 ? -7.291 4.926 -1.384 1.00 90.38 99 SER A CA 1
ATOM 689 C C . SER A 1 99 ? -7.535 4.272 -0.035 1.00 90.38 99 SER A C 1
ATOM 691 O O . SER A 1 99 ? -7.776 3.070 0.026 1.00 90.38 99 SER A O 1
ATOM 693 N N . CYS A 1 100 ? -7.468 5.063 1.034 1.00 88.81 100 CYS A N 1
ATOM 694 C CA . CYS A 1 100 ? -7.733 4.613 2.394 1.00 88.81 100 CYS A CA 1
ATOM 695 C C . CYS A 1 100 ? -8.948 5.340 2.963 1.00 88.81 100 CYS A C 1
ATOM 697 O O . CYS A 1 100 ? -9.151 6.533 2.716 1.00 88.81 100 CYS A O 1
ATOM 699 N N . SER A 1 101 ? -9.805 4.608 3.663 1.00 87.25 101 SER A N 1
ATOM 700 C CA . SER A 1 101 ? -11.044 5.126 4.243 1.00 87.25 101 SER A CA 1
ATOM 701 C C . SER A 1 101 ? -11.392 4.361 5.515 1.00 87.25 101 SER A C 1
ATOM 703 O O . SER A 1 101 ? -11.137 3.160 5.620 1.00 87.25 101 SER A O 1
ATOM 705 N N . GLU A 1 102 ? -11.995 5.055 6.476 1.00 82.12 102 GLU A N 1
ATOM 706 C CA . GLU A 1 102 ? -12.638 4.416 7.626 1.00 82.12 102 GLU A CA 1
ATOM 707 C C . GLU A 1 102 ? -13.828 3.565 7.126 1.00 82.12 102 GLU A C 1
ATOM 709 O O . GLU A 1 102 ? -14.521 3.984 6.191 1.00 82.12 102 GLU A O 1
ATOM 714 N N . PRO A 1 103 ? -14.069 2.367 7.685 1.00 69.75 103 PRO A N 1
ATOM 715 C CA . PRO A 1 103 ? -15.253 1.583 7.360 1.00 69.75 103 PRO A CA 1
ATOM 716 C C . PRO A 1 103 ? -16.516 2.268 7.907 1.00 69.75 103 PRO A C 1
ATOM 718 O O . PRO A 1 103 ? -16.491 2.851 8.990 1.00 69.75 103 PRO A O 1
ATOM 721 N N . GLU A 1 104 ? -17.616 2.196 7.149 1.00 61.16 104 GLU A N 1
ATOM 722 C CA . GLU A 1 104 ? -18.915 2.793 7.522 1.00 61.16 104 GLU A CA 1
ATOM 723 C C . GLU A 1 104 ? -19.676 2.018 8.610 1.00 61.16 104 GLU A C 1
ATOM 725 O O . GLU A 1 104 ? -19.605 0.765 8.631 1.00 61.16 104 GLU A O 1
#

Solvent-accessible surface area (backbone atoms only — not comparable to full-atom values): 6522 Å² total; per-residue (Å²): 134,85,89,84,82,85,84,77,87,76,82,82,81,80,84,73,87,85,86,89,84,90,80,91,72,98,72,73,95,72,61,75,79,69,29,38,26,40,55,52,22,66,72,40,75,79,55,70,93,40,81,74,42,58,14,36,17,34,45,94,93,48,70,21,73,27,64,25,48,32,62,52,43,4,44,28,50,28,23,43,52,35,34,77,67,65,45,77,50,54,57,71,58,51,66,72,56,48,46,69,44,67,76,133

Nearest PDB structures (foldseek):
  6msp-assembly1_A  TM=2.739E-01  e=7.273E+00  synthetic construct

Mean predicted aligned error: 14.83 Å